Protein AF-A0A9X2EG25-F1 (afdb_monomer_lite)

Radius of gyration: 22.62 Å; chains: 1; bounding box: 57×55×86 Å

Foldseek 3Di:
DDDDDDPPDDDDPPPDPPPPPDPLLADDALVLLLCLLVVVDLPDPPDRLLSVLLNVLLVLLVCCVVPVVCVVVSVVVLVVSLVVVQVSLCVRFPDDDDPDRLSVLSSVLSN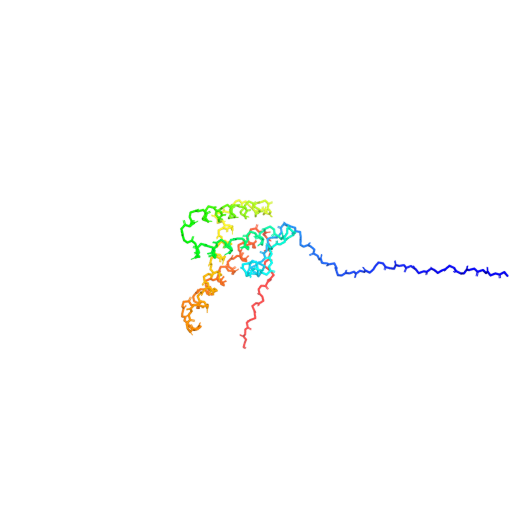LSSQLVVVCVPDPDCPPVSNVVSVVVNVVSSVVNVVVSCVGRVPPPPPPPPPPDD

Sequence (166 aa):
MYVPQPDGRAQTPSSGPVVMRRPASTPPDWHELLAAFCGHIGDQPEDHPVTRWARALAELHLARREQPLHAAEIDCRRNELVARIDDWIGANTTRGPRSESLGAVVDGMAAAQVRATHLLRSVDDVTDERVHAAWFLLASMADGWTDLVEQAFGIRPTARRIVRGA

Organism: NCBI:txid2951408

pLDDT: mean 83.82, std 19.03, range [40.31, 98.81]

Secondary structure (DSSP, 8-state):
-PPPPP-----------------TTSPPPHHHHHHHHTTSS--STTS-HHHHHHHHHHHHHHHHHH-GGGHHHHHHHHHHHHHHHHHHHHHH-SS---SS-HHHHHHHHHHHHHHHHHHHHH-S-TT-HHHHHHHHHHHHHHHHHHHHHHHHH-PPP---------

Structure (mmCIF, N/CA/C/O backbone):
data_AF-A0A9X2EG25-F1
#
_entry.id   AF-A0A9X2EG25-F1
#
loop_
_atom_site.group_PDB
_atom_site.id
_atom_site.type_symbol
_atom_site.label_atom_id
_atom_site.label_alt_id
_atom_site.label_comp_id
_atom_site.label_asym_id
_atom_site.label_entity_id
_atom_site.label_seq_id
_atom_site.pdbx_PDB_ins_code
_atom_site.Cartn_x
_atom_site.Cartn_y
_atom_site.Cartn_z
_atom_site.occupancy
_atom_site.B_iso_or_equiv
_atom_site.auth_seq_id
_atom_site.auth_comp_id
_atom_site.auth_asym_id
_atom_site.auth_atom_id
_atom_site.pdbx_PDB_model_num
ATOM 1 N N . MET A 1 1 ? 40.775 7.111 67.079 1.00 41.81 1 MET A N 1
ATOM 2 C CA . MET A 1 1 ? 39.314 7.087 66.857 1.00 41.81 1 MET A CA 1
ATOM 3 C C . MET A 1 1 ? 39.039 7.773 65.532 1.00 41.81 1 MET A C 1
ATOM 5 O O . MET A 1 1 ? 39.305 8.959 65.421 1.00 41.81 1 MET A O 1
ATOM 9 N N . TYR A 1 2 ? 38.640 7.008 64.519 1.00 47.16 2 TYR A N 1
ATOM 10 C CA . TYR A 1 2 ? 38.330 7.489 63.170 1.00 47.16 2 TYR A CA 1
ATOM 11 C C . TYR A 1 2 ? 36.806 7.567 63.041 1.00 47.16 2 TYR A C 1
ATOM 13 O O . TYR A 1 2 ? 36.127 6.580 63.315 1.00 47.16 2 TYR A O 1
ATOM 21 N N . VAL A 1 3 ? 36.283 8.739 62.688 1.00 54.69 3 VAL A N 1
ATOM 22 C CA . VAL A 1 3 ? 34.856 8.972 62.427 1.00 54.69 3 VAL A CA 1
ATOM 23 C C . VAL A 1 3 ? 34.682 8.987 60.906 1.00 54.69 3 VAL A C 1
ATOM 25 O O . VAL A 1 3 ? 35.316 9.825 60.264 1.00 54.69 3 VAL A O 1
ATOM 28 N N . PRO A 1 4 ? 33.886 8.090 60.297 1.00 55.88 4 PRO A N 1
ATOM 29 C CA . PRO A 1 4 ? 33.638 8.146 58.865 1.00 55.88 4 PRO A CA 1
ATOM 30 C C . PRO A 1 4 ? 32.557 9.191 58.558 1.00 55.88 4 PRO A C 1
ATOM 32 O O . PRO A 1 4 ? 31.526 9.263 59.228 1.00 55.88 4 PRO A O 1
ATOM 35 N N . GLN A 1 5 ? 32.808 10.004 57.535 1.00 58.06 5 GLN A N 1
ATOM 36 C CA . GLN A 1 5 ? 31.872 10.986 56.992 1.00 58.06 5 GLN A CA 1
ATOM 37 C C . GLN A 1 5 ? 30.946 10.298 55.970 1.00 58.06 5 GLN A C 1
ATOM 39 O O . GLN A 1 5 ? 31.449 9.530 55.151 1.00 58.06 5 GLN A O 1
ATOM 44 N N . PRO A 1 6 ? 29.618 10.519 55.990 1.00 55.66 6 PRO A N 1
ATOM 45 C CA . PRO A 1 6 ? 28.725 9.905 55.014 1.00 55.66 6 PRO A CA 1
ATOM 46 C C . PRO A 1 6 ? 28.780 10.654 53.676 1.00 55.66 6 PRO A C 1
ATOM 48 O O . PRO A 1 6 ? 28.455 11.841 53.599 1.00 55.66 6 PRO A O 1
ATOM 51 N N . ASP A 1 7 ? 29.160 9.939 52.616 1.00 48.41 7 ASP A N 1
ATOM 52 C CA . ASP A 1 7 ? 29.088 10.397 51.228 1.00 48.41 7 ASP A CA 1
ATOM 53 C C . ASP A 1 7 ? 27.623 10.552 50.789 1.00 48.41 7 ASP A C 1
ATOM 55 O O . ASP A 1 7 ? 27.008 9.669 50.192 1.00 48.41 7 ASP A O 1
ATOM 59 N N . GLY A 1 8 ? 27.048 11.715 51.084 1.00 53.41 8 GLY A N 1
ATOM 60 C CA . GLY A 1 8 ? 25.774 12.162 50.538 1.00 53.41 8 GLY A CA 1
ATOM 61 C C . GLY A 1 8 ? 25.923 12.590 49.080 1.00 53.41 8 GLY A C 1
ATOM 62 O O . GLY A 1 8 ? 25.951 13.781 48.782 1.00 53.41 8 GLY A O 1
ATOM 63 N N . ARG A 1 9 ? 26.000 11.632 48.151 1.00 44.03 9 ARG A N 1
ATOM 64 C CA . ARG A 1 9 ? 25.734 11.903 46.731 1.00 44.03 9 ARG A CA 1
ATOM 65 C C . ARG A 1 9 ? 24.287 11.549 46.429 1.00 44.03 9 ARG A C 1
ATOM 67 O O . ARG A 1 9 ? 23.952 10.398 46.173 1.00 44.03 9 ARG A O 1
ATOM 74 N N . ALA A 1 10 ? 23.438 12.572 46.457 1.00 44.91 10 ALA A N 1
ATOM 75 C CA . ALA A 1 10 ? 22.123 12.526 45.843 1.00 44.91 10 ALA A CA 1
ATOM 76 C C . ALA A 1 10 ? 22.297 12.212 44.349 1.00 44.91 10 ALA A C 1
ATOM 78 O O . ALA A 1 10 ? 22.800 13.031 43.579 1.00 44.91 10 ALA A O 1
ATOM 79 N N . GLN A 1 11 ? 21.928 10.995 43.959 1.00 43.78 11 GLN A N 1
ATOM 80 C CA . GLN A 1 11 ? 21.832 10.584 42.568 1.00 43.78 11 GLN A CA 1
ATOM 81 C C . GLN A 1 11 ? 20.621 11.311 41.970 1.00 43.78 11 GLN A C 1
ATOM 83 O O . GLN A 1 11 ? 19.474 10.952 42.231 1.00 43.78 11 GLN A O 1
ATOM 88 N N . THR A 1 12 ? 20.854 12.378 41.213 1.00 51.00 12 THR A N 1
ATOM 89 C CA . THR A 1 12 ? 19.815 12.959 40.362 1.00 51.00 12 THR A CA 1
ATOM 90 C C . THR A 1 12 ? 19.519 11.968 39.232 1.00 51.00 12 THR A C 1
ATOM 92 O O . THR A 1 12 ? 20.453 11.523 38.559 1.00 51.00 12 THR A O 1
ATOM 95 N N . PRO A 1 13 ? 18.255 11.568 38.996 1.00 46.03 13 PRO A N 1
ATOM 96 C CA . PRO A 1 13 ? 17.943 10.752 37.837 1.00 46.03 13 PRO A CA 1
ATOM 97 C C . PRO A 1 13 ? 18.191 11.581 36.573 1.00 46.03 13 PRO A C 1
ATOM 99 O O . PRO A 1 13 ? 17.575 12.625 36.353 1.00 46.03 13 PRO A O 1
ATOM 102 N N . SER A 1 14 ? 19.139 11.103 35.767 1.00 44.84 14 SER A N 1
ATOM 103 C CA . SER A 1 14 ? 19.428 11.587 34.421 1.00 44.84 14 SER A CA 1
ATOM 104 C C . SER A 1 14 ? 18.132 11.623 33.610 1.00 44.84 14 SER A C 1
ATOM 106 O O . SER A 1 14 ? 17.555 10.582 33.293 1.00 44.84 14 SER A O 1
ATOM 108 N N . SER A 1 15 ? 17.652 12.830 33.311 1.00 53.25 15 SER A N 1
ATOM 109 C CA . SER A 1 15 ? 16.563 13.047 32.362 1.00 53.25 15 SER A CA 1
ATOM 110 C C . SER A 1 15 ? 17.112 12.791 30.962 1.00 53.25 15 SER A C 1
ATOM 112 O O . SER A 1 15 ? 17.600 13.700 30.295 1.00 53.25 15 SER A O 1
ATOM 114 N N . GLY A 1 16 ? 17.094 11.523 30.546 1.00 53.53 16 GLY A N 1
ATOM 115 C CA . GLY A 1 16 ? 17.269 11.159 29.144 1.00 53.53 16 GLY A CA 1
ATOM 116 C C . GLY A 1 16 ? 16.178 11.811 28.286 1.00 53.53 16 GLY A C 1
ATOM 117 O O . GLY A 1 16 ? 15.140 12.218 28.819 1.00 53.53 16 GLY A O 1
ATOM 118 N N . PRO A 1 17 ? 16.389 11.939 26.965 1.00 44.19 17 PRO A N 1
ATOM 119 C CA . PRO A 1 17 ? 15.379 12.509 26.091 1.00 44.19 17 PRO A CA 1
ATOM 120 C C . PRO A 1 17 ? 14.103 11.679 26.225 1.00 44.19 17 PRO A C 1
ATOM 122 O O . PRO A 1 17 ? 14.101 10.471 25.985 1.00 44.19 17 PRO A O 1
ATOM 125 N N . VAL A 1 18 ? 13.018 12.330 26.641 1.00 53.31 18 VAL A N 1
ATOM 126 C CA . VAL A 1 18 ? 11.679 11.754 26.579 1.00 53.31 18 VAL A CA 1
ATOM 127 C C . VAL A 1 18 ? 11.378 11.585 25.097 1.00 53.31 18 VAL A C 1
ATOM 129 O O . VAL A 1 18 ? 10.950 12.522 24.427 1.00 53.31 18 VAL A O 1
ATOM 132 N N . VAL A 1 19 ? 11.653 10.395 24.564 1.00 52.69 19 VAL A N 1
ATOM 133 C CA . VAL A 1 19 ? 11.092 9.963 23.289 1.00 52.69 19 VAL A CA 1
ATOM 134 C C . VAL A 1 19 ? 9.589 9.939 23.526 1.00 52.69 19 VAL A C 1
ATOM 136 O O . VAL A 1 19 ? 9.063 9.021 24.156 1.00 52.69 19 VAL A O 1
ATOM 139 N N . MET A 1 20 ? 8.905 11.014 23.131 1.00 40.31 20 MET A N 1
ATOM 140 C CA . MET A 1 20 ? 7.452 11.089 23.173 1.00 40.31 20 MET A CA 1
ATOM 141 C C . MET A 1 20 ? 6.927 9.968 22.280 1.00 40.31 20 MET A C 1
ATOM 143 O O . MET A 1 20 ? 6.832 10.125 21.065 1.00 40.31 20 MET A O 1
ATOM 147 N N . ARG A 1 21 ? 6.607 8.814 22.880 1.00 48.00 21 ARG A N 1
ATOM 148 C CA . ARG A 1 21 ? 5.803 7.777 22.233 1.00 48.00 21 ARG A CA 1
ATOM 149 C C . ARG A 1 21 ? 4.530 8.470 21.770 1.00 48.00 21 ARG A C 1
ATOM 151 O O . ARG A 1 21 ? 3.733 8.898 22.608 1.00 48.00 21 ARG A O 1
ATOM 158 N N . ARG A 1 22 ? 4.352 8.611 20.451 1.00 52.84 22 ARG A N 1
ATOM 159 C CA . ARG A 1 22 ? 3.049 8.984 19.892 1.00 52.84 22 ARG A CA 1
ATOM 160 C C . ARG A 1 22 ? 2.026 8.013 20.487 1.00 52.84 22 ARG A C 1
ATOM 162 O O . ARG A 1 22 ? 2.331 6.821 20.615 1.00 52.84 22 ARG A O 1
ATOM 169 N N . PRO A 1 23 ? 0.844 8.491 20.905 1.00 53.09 23 PRO A N 1
ATOM 170 C CA . PRO A 1 23 ? -0.210 7.568 21.276 1.00 53.09 23 PRO A CA 1
ATOM 171 C C . PRO A 1 23 ? -0.451 6.654 20.070 1.00 53.09 23 PRO A C 1
ATOM 173 O O . PRO A 1 23 ? -0.451 7.122 18.931 1.00 53.09 23 PRO A O 1
ATOM 176 N N . ALA A 1 24 ? -0.634 5.356 20.316 1.00 55.88 24 ALA A N 1
ATOM 177 C CA . ALA A 1 24 ? -0.839 4.327 19.290 1.00 55.88 24 ALA A CA 1
ATOM 178 C C . ALA A 1 24 ? -2.154 4.497 18.494 1.00 55.88 24 ALA A C 1
ATOM 180 O O . ALA A 1 24 ? -2.665 3.535 17.943 1.00 55.88 24 ALA A O 1
ATOM 181 N N . SER A 1 25 ? -2.722 5.701 18.496 1.00 71.50 25 SER A N 1
ATOM 182 C CA . SER A 1 25 ? -3.991 6.090 17.899 1.00 71.50 25 SER A CA 1
ATOM 183 C C . SER A 1 25 ? -3.835 7.051 16.722 1.00 71.50 25 SER A C 1
ATOM 185 O O . SER A 1 25 ? -4.825 7.387 16.082 1.00 71.50 25 SER A O 1
ATOM 187 N N . THR A 1 26 ? -2.619 7.524 16.419 1.00 84.25 26 THR A N 1
ATOM 188 C CA . THR A 1 26 ? -2.362 8.325 15.211 1.00 84.25 26 THR A CA 1
ATOM 189 C C . THR A 1 26 ? -1.720 7.448 14.138 1.00 84.25 26 THR A C 1
ATOM 191 O O . THR A 1 26 ? -0.724 6.797 14.446 1.00 84.25 26 THR A O 1
ATOM 194 N N . PRO A 1 27 ? -2.242 7.425 12.899 1.00 89.69 27 PRO A N 1
ATOM 195 C CA . PRO A 1 27 ? -1.646 6.649 11.816 1.00 89.69 27 PRO A CA 1
ATOM 196 C C . PRO A 1 27 ? -0.245 7.173 11.455 1.00 89.69 27 PRO A C 1
ATOM 198 O O . PRO A 1 27 ? 0.062 8.342 11.733 1.00 89.69 27 PRO A O 1
ATOM 201 N N . PRO A 1 28 ? 0.588 6.340 10.805 1.00 94.19 28 PRO A N 1
ATOM 202 C CA . PRO A 1 28 ? 1.869 6.783 10.269 1.00 94.19 28 PRO A CA 1
ATOM 203 C C . PRO A 1 28 ? 1.670 7.849 9.186 1.00 94.19 28 PRO A C 1
ATOM 205 O O . PRO A 1 28 ? 0.716 7.792 8.403 1.00 94.19 28 PRO A O 1
ATOM 208 N N . ASP A 1 29 ? 2.580 8.817 9.120 1.00 94.25 29 ASP A N 1
ATOM 209 C CA . ASP A 1 29 ? 2.644 9.732 7.983 1.00 94.25 29 ASP A CA 1
ATOM 210 C C . ASP A 1 29 ? 3.210 9.036 6.728 1.00 94.25 29 ASP A C 1
ATOM 212 O O . ASP A 1 29 ? 3.645 7.880 6.760 1.00 94.25 29 ASP A O 1
ATOM 216 N N . TRP A 1 30 ? 3.168 9.720 5.582 1.00 95.94 30 TRP A N 1
ATOM 217 C CA . TRP A 1 30 ? 3.614 9.122 4.323 1.00 95.94 30 TRP A CA 1
ATOM 218 C C . TRP A 1 30 ? 5.121 8.816 4.293 1.00 95.94 30 TRP A C 1
ATOM 220 O O . TRP A 1 30 ? 5.517 7.879 3.602 1.00 95.94 30 TRP A O 1
ATOM 230 N N . HIS A 1 31 ? 5.966 9.542 5.036 1.00 97.12 31 HIS A N 1
ATOM 231 C CA . HIS A 1 31 ? 7.395 9.232 5.131 1.00 97.12 31 HIS A CA 1
ATOM 232 C C . HIS A 1 31 ? 7.614 7.946 5.925 1.00 97.12 31 HIS A C 1
ATOM 234 O O . HIS A 1 31 ? 8.434 7.122 5.527 1.00 97.12 31 HIS A O 1
ATOM 240 N N . GLU A 1 32 ? 6.868 7.750 7.017 1.00 97.50 32 GLU A N 1
ATOM 241 C CA . GLU A 1 32 ? 6.892 6.510 7.802 1.00 97.50 32 GLU A CA 1
ATOM 242 C C . GLU A 1 32 ? 6.442 5.313 6.942 1.00 97.50 32 GLU A C 1
ATOM 244 O O . GLU A 1 32 ? 7.093 4.267 6.946 1.00 97.50 32 GLU A O 1
ATOM 249 N N . LEU A 1 33 ? 5.391 5.472 6.128 1.00 98.12 33 LEU A N 1
ATOM 250 C CA . LEU A 1 33 ? 4.973 4.441 5.169 1.00 98.12 33 LEU A CA 1
ATOM 251 C C . LEU A 1 33 ? 6.053 4.145 4.119 1.00 98.12 33 LEU A C 1
ATOM 253 O O . LEU A 1 33 ? 6.377 2.981 3.893 1.00 98.12 33 LEU A O 1
ATOM 257 N N . LEU A 1 34 ? 6.657 5.172 3.511 1.00 98.00 34 LEU A N 1
ATOM 258 C CA . LEU A 1 34 ? 7.751 4.979 2.554 1.00 98.00 34 LEU A CA 1
ATOM 259 C C . LEU A 1 34 ? 8.964 4.292 3.191 1.00 98.00 34 LEU A C 1
ATOM 261 O O . LEU A 1 34 ? 9.538 3.388 2.585 1.00 98.00 34 LEU A O 1
ATOM 265 N N . ALA A 1 35 ? 9.341 4.681 4.410 1.00 98.00 35 ALA A N 1
ATOM 266 C CA . ALA A 1 35 ? 10.417 4.037 5.154 1.00 98.00 35 ALA A CA 1
ATOM 267 C C . ALA A 1 35 ? 10.111 2.551 5.398 1.00 98.00 35 ALA A C 1
ATOM 269 O O . ALA A 1 35 ? 10.999 1.713 5.243 1.00 98.00 35 ALA A O 1
ATOM 270 N N . ALA A 1 36 ? 8.857 2.213 5.711 1.00 98.44 36 ALA A N 1
ATOM 271 C CA . ALA A 1 36 ? 8.417 0.831 5.872 1.00 98.44 36 ALA A CA 1
ATOM 272 C C . ALA A 1 36 ? 8.474 0.040 4.555 1.00 98.44 36 ALA A C 1
ATOM 274 O O . ALA A 1 36 ? 9.015 -1.064 4.538 1.00 98.44 36 ALA A O 1
ATOM 275 N N . PHE A 1 37 ? 7.996 0.603 3.438 1.00 98.50 37 PHE A N 1
ATOM 276 C CA . PHE A 1 37 ? 8.082 -0.047 2.120 1.00 98.50 37 PHE A CA 1
ATOM 277 C C . PHE A 1 37 ? 9.531 -0.307 1.693 1.00 98.50 37 PHE A C 1
ATOM 279 O O . PHE A 1 37 ? 9.835 -1.341 1.106 1.00 98.50 37 PHE A O 1
ATOM 286 N N . CYS A 1 38 ? 10.440 0.614 2.023 1.00 97.25 38 CYS A N 1
ATOM 287 C CA . CYS A 1 38 ? 11.877 0.465 1.793 1.00 97.25 38 CYS A CA 1
ATOM 288 C C . CYS A 1 38 ? 12.566 -0.492 2.786 1.00 97.25 38 CYS A C 1
ATOM 290 O O . CYS A 1 38 ? 13.766 -0.736 2.658 1.00 97.25 38 CYS A O 1
ATOM 292 N N . GLY A 1 39 ? 11.842 -1.028 3.775 1.00 96.88 39 GLY A N 1
ATOM 293 C CA . GLY A 1 39 ? 12.370 -1.949 4.780 1.00 96.88 39 GLY A CA 1
ATOM 294 C C . GLY A 1 39 ? 13.228 -1.292 5.866 1.00 96.88 39 GLY A C 1
ATOM 295 O O . GLY A 1 39 ? 13.971 -1.993 6.554 1.00 96.88 39 GLY A O 1
ATOM 296 N N . HIS A 1 40 ? 13.150 0.030 6.034 1.00 97.19 40 HIS A N 1
ATOM 297 C CA . HIS A 1 40 ? 13.899 0.769 7.057 1.00 97.19 40 HIS A CA 1
ATOM 298 C C . HIS A 1 40 ? 13.257 0.707 8.448 1.00 97.19 40 HIS A C 1
ATOM 300 O O . HIS A 1 40 ? 13.962 0.880 9.436 1.00 97.19 40 HIS A O 1
ATOM 306 N N . ILE A 1 41 ? 11.944 0.469 8.517 1.00 96.75 41 ILE A N 1
ATOM 307 C CA . ILE A 1 41 ? 11.172 0.281 9.756 1.00 96.75 41 ILE A CA 1
ATOM 308 C C . ILE A 1 41 ? 10.123 -0.827 9.557 1.00 96.75 41 ILE A C 1
ATOM 310 O O . ILE A 1 41 ? 9.934 -1.303 8.432 1.00 96.75 41 ILE A O 1
ATOM 314 N N . GLY A 1 42 ? 9.402 -1.212 10.614 1.00 94.62 42 GLY A N 1
ATOM 315 C CA . GLY A 1 42 ? 8.263 -2.132 10.531 1.00 94.62 42 GLY A CA 1
ATOM 316 C C . GLY A 1 42 ? 8.641 -3.612 10.614 1.00 94.62 42 GLY A C 1
ATOM 317 O O . GLY A 1 42 ? 7.830 -4.464 10.254 1.00 94.62 42 GLY A O 1
ATOM 318 N N . ASP A 1 43 ? 9.857 -3.936 11.045 1.00 93.81 43 ASP A N 1
ATOM 319 C CA . ASP A 1 43 ? 10.317 -5.304 11.303 1.00 93.81 43 ASP A CA 1
ATOM 320 C C . ASP A 1 43 ? 10.198 -5.705 12.777 1.00 93.81 43 ASP A C 1
ATOM 322 O O . ASP A 1 43 ? 10.150 -6.900 13.077 1.00 93.81 43 ASP A O 1
ATOM 326 N N . GLN A 1 44 ? 10.099 -4.738 13.692 1.00 92.81 44 GLN A N 1
ATOM 327 C CA . GLN A 1 44 ? 10.068 -5.024 15.120 1.00 92.81 44 GLN A CA 1
ATOM 328 C C . GLN A 1 44 ? 8.634 -5.200 15.651 1.00 92.81 44 GLN A C 1
ATOM 330 O O . GLN A 1 44 ? 7.701 -4.554 15.167 1.00 92.81 44 GLN A O 1
ATOM 335 N N . PRO A 1 45 ? 8.397 -6.070 16.653 1.00 87.81 45 PRO A N 1
ATOM 336 C CA . PRO A 1 45 ? 7.069 -6.261 17.244 1.00 87.81 45 PRO A CA 1
ATOM 337 C C . PRO A 1 45 ? 6.461 -4.997 17.870 1.00 87.81 45 PRO A C 1
ATOM 339 O O . PRO A 1 45 ? 5.236 -4.858 17.878 1.00 87.81 45 PRO A O 1
ATOM 342 N N . GLU A 1 46 ? 7.302 -4.109 18.399 1.00 88.25 46 GLU A N 1
ATOM 343 C CA . GLU A 1 46 ? 6.937 -2.834 19.021 1.00 88.25 46 GLU A CA 1
ATOM 344 C C . GLU A 1 46 ? 6.664 -1.704 18.022 1.00 88.25 46 GLU A C 1
ATOM 346 O O . GLU A 1 46 ? 6.132 -0.663 18.421 1.00 88.25 46 GLU A O 1
ATOM 351 N N . ASP A 1 47 ? 6.998 -1.904 16.743 1.00 92.38 47 ASP A N 1
ATOM 352 C CA . ASP A 1 47 ? 6.706 -0.932 15.698 1.00 92.38 47 ASP A CA 1
ATOM 353 C C . ASP A 1 47 ? 5.200 -0.748 15.523 1.00 92.38 47 ASP A C 1
ATOM 355 O O . ASP A 1 47 ? 4.372 -1.620 15.817 1.00 92.38 47 ASP A O 1
ATOM 359 N N . HIS A 1 48 ? 4.840 0.411 14.979 1.00 93.81 48 HIS A N 1
ATOM 360 C CA . HIS A 1 48 ? 3.458 0.734 14.681 1.00 93.81 48 HIS A CA 1
ATOM 361 C C . HIS A 1 48 ? 2.820 -0.365 13.799 1.00 93.81 48 HIS A C 1
ATOM 363 O O . HIS A 1 48 ? 3.371 -0.720 12.757 1.00 93.81 48 HIS A O 1
ATOM 369 N N . PRO A 1 49 ? 1.635 -0.907 14.142 1.00 95.69 49 PRO A N 1
ATOM 370 C CA . PRO A 1 49 ? 1.054 -2.039 13.412 1.00 95.69 49 PRO A CA 1
ATOM 371 C C . PRO A 1 49 ? 0.877 -1.752 11.914 1.00 95.69 49 PRO A C 1
ATOM 373 O O . PRO A 1 49 ? 1.202 -2.594 11.082 1.00 95.69 49 PRO A O 1
ATOM 376 N N . VAL A 1 50 ? 0.462 -0.529 11.562 1.00 96.44 50 VAL A N 1
ATOM 377 C CA . VAL A 1 50 ? 0.337 -0.102 10.157 1.00 96.44 50 VAL A CA 1
ATOM 378 C C . VAL A 1 50 ? 1.683 -0.067 9.425 1.00 96.44 50 VAL A C 1
ATOM 380 O O . VAL A 1 50 ? 1.716 -0.467 8.268 1.00 96.44 50 VAL A O 1
ATOM 383 N N . THR A 1 51 ? 2.799 0.337 10.051 1.00 97.88 51 THR A N 1
ATOM 384 C CA . THR A 1 51 ? 4.109 0.316 9.365 1.00 97.88 51 THR A CA 1
ATOM 385 C C . THR A 1 51 ? 4.594 -1.117 9.159 1.00 97.88 51 THR A C 1
ATOM 387 O O . THR A 1 51 ? 5.125 -1.440 8.101 1.00 97.88 51 THR A O 1
ATOM 390 N N . ARG A 1 52 ? 4.316 -2.020 10.106 1.00 98.00 52 ARG A N 1
ATOM 391 C CA . ARG A 1 52 ? 4.600 -3.455 9.949 1.00 98.00 52 ARG A CA 1
ATOM 392 C C . ARG A 1 52 ? 3.811 -4.083 8.801 1.00 98.00 52 ARG A C 1
ATOM 394 O O . ARG A 1 52 ? 4.370 -4.811 7.984 1.00 98.00 52 ARG A O 1
ATOM 401 N N . TRP A 1 53 ? 2.514 -3.792 8.703 1.00 98.50 53 TRP A N 1
ATOM 402 C CA . TRP A 1 53 ? 1.695 -4.278 7.589 1.00 98.50 53 TRP A CA 1
ATOM 403 C C . TRP A 1 53 ? 2.083 -3.626 6.260 1.00 98.50 53 TRP A C 1
ATOM 405 O O . TRP A 1 53 ? 2.135 -4.322 5.254 1.00 98.50 53 TRP A O 1
ATOM 415 N N . ALA A 1 54 ? 2.428 -2.336 6.253 1.00 98.56 54 ALA A N 1
ATOM 416 C CA . ALA A 1 54 ? 2.940 -1.628 5.080 1.00 98.56 54 ALA A CA 1
ATOM 417 C C . ALA A 1 54 ? 4.219 -2.281 4.533 1.00 98.56 54 ALA A C 1
ATOM 419 O O . ALA A 1 54 ? 4.304 -2.566 3.338 1.00 98.56 54 ALA A O 1
ATOM 420 N N . ARG A 1 55 ? 5.178 -2.601 5.409 1.00 98.56 55 ARG A N 1
ATOM 421 C CA . ARG A 1 55 ? 6.375 -3.367 5.043 1.00 98.56 55 ARG A CA 1
ATOM 422 C C . ARG A 1 55 ? 6.007 -4.722 4.433 1.00 98.56 55 ARG A C 1
ATOM 424 O O . ARG A 1 55 ? 6.462 -5.043 3.338 1.00 98.56 55 ARG A O 1
ATOM 431 N N . ALA A 1 56 ? 5.144 -5.487 5.101 1.00 98.50 56 ALA A N 1
ATOM 432 C CA . ALA A 1 56 ? 4.717 -6.797 4.615 1.00 98.50 56 ALA A CA 1
ATOM 433 C C . ALA A 1 56 ? 3.990 -6.722 3.255 1.00 98.50 56 ALA A C 1
ATOM 435 O O . ALA A 1 56 ? 4.161 -7.605 2.418 1.00 98.50 56 ALA A O 1
ATOM 436 N N . LEU A 1 57 ? 3.221 -5.659 2.987 1.00 98.81 57 LEU A N 1
ATOM 437 C CA . LEU A 1 57 ? 2.619 -5.413 1.672 1.00 98.81 57 LEU A CA 1
ATOM 438 C C . LEU A 1 57 ? 3.692 -5.215 0.591 1.00 98.81 57 LEU A C 1
ATOM 440 O O . LEU A 1 57 ? 3.594 -5.818 -0.477 1.00 98.81 57 LEU A O 1
ATOM 444 N N . ALA A 1 58 ? 4.739 -4.430 0.861 1.00 98.62 58 ALA A N 1
ATOM 445 C CA . ALA A 1 58 ? 5.849 -4.253 -0.078 1.00 98.62 58 ALA A CA 1
ATOM 446 C C . ALA A 1 58 ? 6.599 -5.573 -0.342 1.00 98.62 58 ALA A C 1
ATOM 448 O O . ALA A 1 58 ? 6.896 -5.896 -1.494 1.00 98.62 58 ALA A O 1
ATOM 449 N N . GLU A 1 59 ? 6.831 -6.378 0.699 1.00 98.50 59 GLU A N 1
ATOM 450 C CA . GLU A 1 59 ? 7.423 -7.718 0.578 1.00 98.50 59 GLU A CA 1
ATOM 451 C C . GLU A 1 59 ? 6.549 -8.653 -0.279 1.00 98.50 59 GLU A C 1
ATOM 453 O O . GLU A 1 59 ? 7.065 -9.359 -1.147 1.00 98.50 59 GLU A O 1
ATOM 458 N N . LEU A 1 60 ? 5.220 -8.614 -0.116 1.00 98.62 60 LEU A N 1
ATOM 459 C CA . LEU A 1 60 ? 4.280 -9.376 -0.947 1.00 98.62 60 LEU A CA 1
ATOM 460 C C . LEU A 1 60 ? 4.280 -8.907 -2.409 1.00 98.62 60 LEU A C 1
ATOM 462 O O . LEU A 1 60 ? 4.249 -9.744 -3.311 1.00 98.62 60 LEU A O 1
ATOM 466 N N . HIS A 1 61 ? 4.355 -7.600 -2.674 1.00 98.38 61 HIS A N 1
ATOM 467 C CA . HIS A 1 61 ? 4.472 -7.078 -4.043 1.00 98.38 61 HIS A CA 1
ATOM 468 C C . HIS A 1 61 ? 5.784 -7.491 -4.705 1.00 98.38 61 HIS A C 1
ATOM 470 O O . HIS A 1 61 ? 5.786 -7.839 -5.886 1.00 98.38 61 HIS A O 1
ATOM 476 N N . LEU A 1 62 ? 6.890 -7.506 -3.960 1.00 97.69 62 LEU A N 1
ATOM 477 C CA . LEU A 1 62 ? 8.161 -8.026 -4.457 1.00 97.69 62 LEU A CA 1
ATOM 478 C C . LEU A 1 62 ? 8.055 -9.526 -4.770 1.00 97.69 62 LEU A C 1
ATOM 480 O O . LEU A 1 62 ? 8.332 -9.932 -5.900 1.00 97.69 62 LEU A O 1
ATOM 484 N N . ALA A 1 63 ? 7.552 -10.321 -3.822 1.00 97.62 63 ALA A N 1
ATOM 485 C CA . ALA A 1 63 ? 7.355 -11.757 -3.994 1.00 97.62 63 ALA A CA 1
ATOM 486 C C . ALA A 1 63 ? 6.440 -12.072 -5.186 1.00 97.62 63 ALA A C 1
ATOM 488 O O . ALA A 1 63 ? 6.731 -12.982 -5.959 1.00 97.62 63 ALA A O 1
ATOM 489 N N . ARG A 1 64 ? 5.375 -11.286 -5.407 1.00 96.81 64 ARG A N 1
ATOM 490 C CA . ARG A 1 64 ? 4.470 -11.459 -6.556 1.00 96.81 64 ARG A CA 1
ATOM 491 C C . ARG A 1 64 ? 5.205 -11.349 -7.887 1.00 96.81 64 ARG A C 1
ATOM 493 O O . ARG A 1 64 ? 4.866 -12.055 -8.836 1.00 96.81 64 ARG A O 1
ATOM 500 N N . ARG A 1 65 ? 6.186 -10.449 -7.973 1.00 94.50 65 ARG A N 1
ATOM 501 C CA . ARG A 1 65 ? 6.984 -10.243 -9.187 1.00 94.50 65 ARG A CA 1
ATOM 502 C C . ARG A 1 65 ? 7.987 -11.367 -9.420 1.00 94.50 65 ARG A C 1
ATOM 504 O O . ARG A 1 65 ? 8.256 -11.699 -10.569 1.00 94.50 65 ARG A O 1
ATOM 511 N N . GLU A 1 66 ? 8.536 -11.927 -8.349 1.00 95.50 66 GLU A N 1
ATOM 512 C CA . GLU A 1 66 ? 9.526 -13.009 -8.398 1.00 95.50 66 GLU A CA 1
ATOM 513 C C . GLU A 1 66 ? 8.876 -14.387 -8.585 1.00 95.50 66 GLU A C 1
ATOM 515 O O . GLU A 1 66 ? 9.463 -15.275 -9.198 1.00 95.50 66 GLU A O 1
ATOM 520 N N . GLN A 1 67 ? 7.652 -14.567 -8.081 1.00 95.62 67 GLN A N 1
ATOM 521 C CA . GLN A 1 67 ? 6.962 -15.854 -7.988 1.00 95.62 67 GLN A CA 1
ATOM 522 C C . GLN A 1 67 ? 5.525 -15.761 -8.537 1.00 95.62 67 GLN A C 1
ATOM 524 O O . GLN A 1 67 ? 4.555 -15.952 -7.798 1.00 95.62 67 GLN A O 1
ATOM 529 N N . PRO A 1 68 ? 5.341 -15.503 -9.847 1.00 92.31 68 PRO A N 1
ATOM 530 C CA . PRO A 1 68 ? 4.014 -15.280 -10.428 1.00 92.31 68 PRO A CA 1
ATOM 531 C C . PRO A 1 68 ? 3.071 -16.489 -10.305 1.00 92.31 68 PRO A C 1
ATOM 533 O O . PRO A 1 68 ? 1.854 -16.315 -10.310 1.00 92.31 68 PRO A O 1
ATOM 536 N N . LEU A 1 69 ? 3.606 -17.705 -10.142 1.00 96.62 69 LEU A N 1
ATOM 537 C CA . LEU A 1 69 ? 2.812 -18.921 -9.919 1.00 96.62 69 LEU A CA 1
ATOM 538 C C . LEU A 1 69 ? 2.063 -18.916 -8.573 1.00 96.62 69 LEU A C 1
ATOM 540 O O . LEU A 1 69 ? 1.030 -19.567 -8.459 1.00 96.62 69 LEU A O 1
ATOM 544 N N . HIS A 1 70 ? 2.530 -18.141 -7.588 1.00 95.88 70 HIS A N 1
ATOM 545 C CA . HIS A 1 70 ? 1.904 -17.994 -6.267 1.00 95.88 70 HIS A CA 1
ATOM 546 C C . HIS A 1 70 ? 0.996 -16.756 -6.164 1.00 95.88 70 HIS A C 1
ATOM 548 O O . HIS A 1 70 ? 0.596 -16.362 -5.068 1.00 95.88 70 HIS A O 1
ATOM 554 N N . ALA A 1 71 ? 0.642 -16.123 -7.291 1.00 95.50 71 ALA A N 1
ATOM 555 C CA . ALA A 1 71 ? -0.087 -14.854 -7.297 1.00 95.50 71 ALA A CA 1
ATOM 556 C C . ALA A 1 71 ? -1.404 -14.892 -6.503 1.00 95.50 71 ALA A C 1
ATOM 558 O O . ALA A 1 71 ? -1.699 -13.939 -5.793 1.00 95.50 71 ALA A O 1
ATOM 559 N N . ALA A 1 72 ? -2.173 -15.982 -6.574 1.00 97.19 72 ALA A N 1
ATOM 560 C CA . ALA A 1 72 ? -3.440 -16.092 -5.848 1.00 97.19 72 ALA A CA 1
ATOM 561 C C . ALA A 1 72 ? -3.249 -16.099 -4.318 1.00 97.19 72 ALA A C 1
ATOM 563 O O . ALA A 1 72 ? -3.982 -15.425 -3.596 1.00 97.19 72 ALA A O 1
ATOM 564 N N . GLU A 1 73 ? -2.243 -16.823 -3.820 1.00 97.94 73 GLU A N 1
ATOM 565 C CA . GLU A 1 73 ? -1.923 -16.896 -2.388 1.00 97.94 73 GLU A CA 1
ATOM 566 C C . GLU A 1 73 ? -1.406 -15.551 -1.870 1.00 97.94 73 GLU A C 1
ATOM 568 O O . GLU A 1 73 ? -1.803 -15.0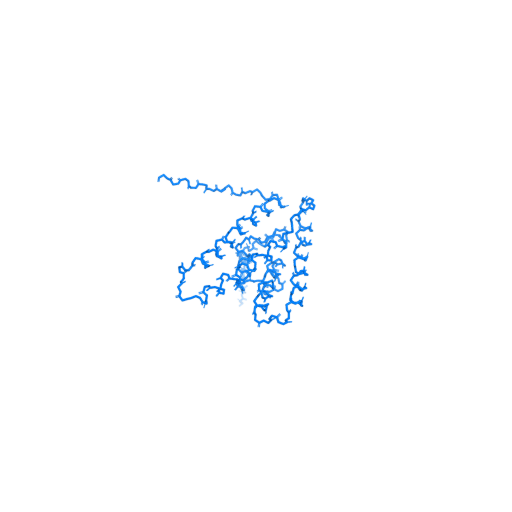89 -0.799 1.00 97.94 73 GLU A O 1
ATOM 573 N N . ILE A 1 74 ? -0.551 -14.898 -2.661 1.00 98.00 74 ILE A N 1
ATOM 574 C CA . ILE A 1 74 ? -0.011 -13.572 -2.360 1.00 98.00 74 ILE A CA 1
ATOM 575 C C . ILE A 1 74 ? -1.133 -12.527 -2.336 1.00 98.00 74 ILE A C 1
ATOM 577 O O . ILE A 1 74 ? -1.190 -11.713 -1.417 1.00 98.00 74 ILE A O 1
ATOM 581 N N . ASP A 1 75 ? -2.062 -12.586 -3.290 1.00 98.00 75 ASP A N 1
ATOM 582 C CA . ASP A 1 75 ? -3.208 -11.676 -3.373 1.00 98.00 75 ASP A CA 1
ATOM 583 C C . ASP A 1 75 ? -4.172 -11.844 -2.208 1.00 98.00 75 ASP A C 1
ATOM 585 O O . ASP A 1 75 ? -4.668 -10.851 -1.677 1.00 98.00 75 ASP A O 1
ATOM 589 N N . CYS A 1 76 ? -4.390 -13.085 -1.772 1.00 98.38 76 CYS A N 1
ATOM 590 C CA . CYS A 1 76 ? -5.169 -13.368 -0.577 1.00 98.38 76 CYS A CA 1
ATOM 591 C C . CYS A 1 76 ? -4.533 -12.709 0.658 1.00 98.38 76 CYS A C 1
ATOM 593 O O . CYS A 1 76 ? -5.176 -11.904 1.331 1.00 98.38 76 CYS A O 1
ATOM 595 N N . ARG A 1 77 ? -3.233 -12.949 0.895 1.00 98.31 77 ARG A N 1
ATOM 596 C CA . ARG A 1 77 ? -2.496 -12.350 2.024 1.00 98.31 77 ARG A CA 1
ATOM 597 C C . ARG A 1 77 ? -2.465 -10.824 1.965 1.00 98.31 77 ARG A C 1
ATOM 599 O O . ARG A 1 77 ? -2.575 -10.170 2.998 1.00 98.31 77 ARG A O 1
ATOM 606 N N . ARG A 1 78 ? -2.339 -10.245 0.768 1.00 98.38 78 ARG A N 1
ATOM 607 C CA . ARG A 1 78 ? -2.382 -8.792 0.565 1.00 98.38 78 ARG A CA 1
ATOM 608 C C . ARG A 1 78 ? -3.733 -8.225 0.996 1.00 98.38 78 ARG A C 1
ATOM 610 O O . ARG A 1 78 ? -3.773 -7.280 1.777 1.00 98.38 78 ARG A O 1
ATOM 617 N N . ASN A 1 79 ? -4.828 -8.848 0.563 1.00 98.44 79 ASN A N 1
ATOM 618 C CA . ASN A 1 79 ? -6.178 -8.427 0.935 1.00 98.44 79 ASN A CA 1
ATOM 619 C C . ASN A 1 79 ? -6.441 -8.583 2.447 1.00 98.44 79 ASN A C 1
ATOM 621 O O . ASN A 1 79 ? -7.109 -7.738 3.038 1.00 98.44 79 ASN A O 1
ATOM 625 N N . GLU A 1 80 ? -5.880 -9.608 3.100 1.00 98.50 80 GLU A N 1
ATOM 626 C CA . GLU A 1 80 ? -5.942 -9.742 4.564 1.00 98.50 80 GLU A CA 1
ATOM 627 C C . GLU A 1 80 ? -5.235 -8.585 5.286 1.00 98.50 80 GLU A C 1
ATOM 629 O O . GLU A 1 80 ? -5.742 -8.075 6.285 1.00 98.50 80 GLU A O 1
ATOM 634 N N . LEU A 1 81 ? -4.065 -8.155 4.801 1.00 98.44 81 LEU A N 1
ATOM 635 C CA . LEU A 1 81 ? -3.348 -7.014 5.374 1.00 98.44 81 LEU A CA 1
ATOM 636 C C . LEU A 1 81 ? -4.085 -5.694 5.138 1.00 98.44 81 LEU A C 1
ATOM 638 O O 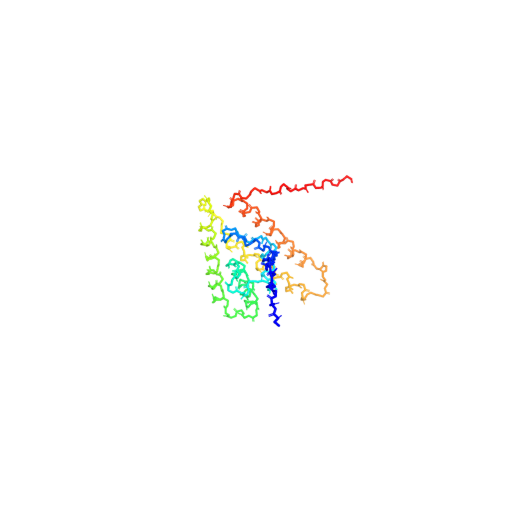. LEU A 1 81 ? -4.153 -4.878 6.055 1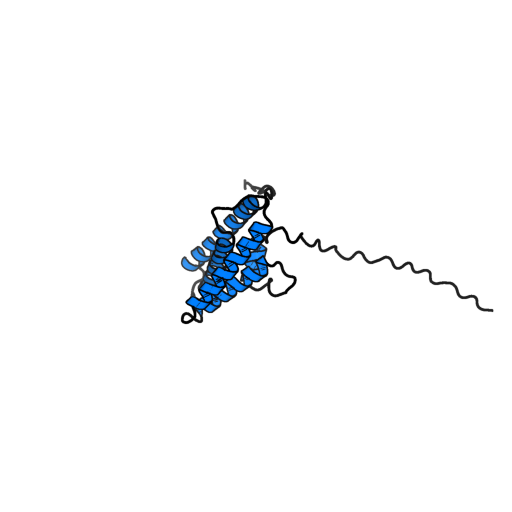.00 98.44 81 LEU A O 1
ATOM 642 N N . VAL A 1 82 ? -4.680 -5.512 3.955 1.00 98.38 82 VAL A N 1
ATOM 643 C CA . VAL A 1 82 ? -5.555 -4.368 3.652 1.00 98.38 82 VAL A CA 1
ATOM 644 C C . VAL A 1 82 ? -6.698 -4.285 4.663 1.00 98.38 82 VAL A C 1
ATOM 646 O O . VAL A 1 82 ? -6.874 -3.242 5.290 1.00 98.38 82 VAL A O 1
ATOM 649 N N . ALA A 1 83 ? -7.406 -5.393 4.896 1.00 97.06 83 ALA A N 1
ATOM 650 C CA . ALA A 1 83 ? -8.495 -5.441 5.869 1.00 97.06 83 ALA A CA 1
ATOM 651 C C . ALA A 1 83 ? -8.017 -5.118 7.297 1.00 97.06 83 ALA A C 1
ATOM 653 O O . ALA A 1 83 ? -8.656 -4.336 7.992 1.00 97.06 83 ALA A O 1
ATOM 654 N N . ARG A 1 84 ? -6.852 -5.631 7.723 1.00 97.12 84 ARG A N 1
ATOM 655 C CA . ARG A 1 84 ? -6.278 -5.308 9.047 1.00 97.12 84 ARG A CA 1
ATOM 656 C C . ARG A 1 84 ? -5.944 -3.824 9.207 1.00 97.12 84 ARG A C 1
ATOM 658 O O . ARG A 1 84 ? -6.125 -3.279 10.295 1.00 97.12 84 ARG A O 1
ATOM 665 N N . ILE A 1 85 ? -5.448 -3.176 8.150 1.00 96.06 85 ILE A N 1
ATOM 666 C CA . ILE A 1 85 ? -5.192 -1.730 8.160 1.00 96.06 85 ILE A CA 1
ATOM 667 C C . ILE A 1 85 ? -6.514 -0.971 8.293 1.00 96.06 85 ILE A C 1
ATOM 669 O O . ILE A 1 85 ? -6.608 -0.081 9.137 1.00 96.06 85 ILE A O 1
ATOM 673 N N . ASP A 1 86 ? -7.533 -1.337 7.512 1.00 94.44 86 ASP A N 1
ATOM 674 C CA . ASP A 1 86 ? -8.856 -0.710 7.589 1.00 94.44 86 ASP A CA 1
ATOM 675 C C . ASP A 1 86 ? -9.494 -0.882 8.973 1.00 94.44 86 ASP A C 1
ATOM 677 O O . ASP A 1 86 ? -9.979 0.097 9.539 1.00 94.44 86 ASP A O 1
ATOM 681 N N . ASP A 1 87 ? -9.424 -2.079 9.559 1.00 93.88 87 ASP A N 1
ATOM 682 C CA . ASP A 1 87 ? -9.932 -2.361 10.905 1.00 93.88 87 ASP A CA 1
ATOM 683 C C . ASP A 1 87 ? -9.217 -1.516 11.964 1.00 93.88 87 ASP A C 1
ATOM 685 O O . ASP A 1 87 ? -9.852 -0.916 12.835 1.00 93.88 87 ASP A O 1
ATOM 689 N N . TRP A 1 88 ? -7.885 -1.427 11.883 1.00 93.81 88 TRP A N 1
ATOM 690 C CA . TRP A 1 88 ? -7.112 -0.602 12.805 1.00 93.81 88 TRP A CA 1
ATOM 691 C C . TRP A 1 88 ? -7.468 0.877 12.656 1.00 93.81 88 TRP A C 1
ATOM 693 O O . TRP A 1 88 ? -7.664 1.559 13.660 1.00 93.81 88 TRP A O 1
ATOM 703 N N . ILE A 1 89 ? -7.591 1.387 11.428 1.00 91.88 89 ILE A N 1
ATOM 704 C CA . ILE A 1 89 ? -7.959 2.789 11.209 1.00 91.88 89 ILE A CA 1
ATOM 705 C C . ILE A 1 89 ? -9.383 3.045 11.702 1.00 91.88 89 ILE A C 1
ATOM 707 O O . ILE A 1 89 ? -9.603 4.023 12.414 1.00 91.88 89 ILE A O 1
ATOM 711 N N . GLY A 1 90 ? -10.324 2.151 11.393 1.00 90.69 90 GLY A N 1
ATOM 712 C CA . GLY A 1 90 ? -11.710 2.202 11.854 1.00 90.69 90 GLY A CA 1
ATOM 713 C C . GLY A 1 90 ? -11.826 2.241 13.378 1.00 90.69 90 GLY A C 1
ATOM 714 O O . GLY A 1 90 ? -12.610 3.018 13.916 1.00 90.69 90 GLY A O 1
ATOM 715 N N . ALA A 1 91 ? -10.994 1.473 14.083 1.00 90.06 91 ALA A N 1
ATOM 716 C CA . ALA A 1 91 ? -10.946 1.471 15.544 1.00 90.06 91 ALA A CA 1
ATOM 717 C C . ALA A 1 91 ? -10.329 2.748 16.152 1.00 90.06 91 ALA A C 1
ATOM 719 O O . ALA A 1 91 ? -10.560 3.030 17.328 1.00 90.06 91 ALA A O 1
ATOM 720 N N . ASN A 1 92 ? -9.543 3.511 15.383 1.00 88.81 92 ASN A N 1
ATOM 721 C CA . ASN A 1 92 ? -8.802 4.682 15.867 1.00 88.81 92 ASN A CA 1
ATOM 722 C C . ASN A 1 92 ? -9.306 6.023 15.299 1.00 88.81 92 ASN A C 1
ATOM 724 O O . ASN A 1 92 ? -8.822 7.081 15.704 1.00 88.81 92 ASN A O 1
ATOM 728 N N . THR A 1 93 ? -10.282 6.012 14.389 1.00 84.56 93 THR A N 1
ATOM 729 C CA . THR A 1 93 ? -10.925 7.226 13.871 1.00 84.56 93 THR A CA 1
ATOM 730 C C . THR A 1 93 ? -12.128 7.636 14.722 1.00 84.56 93 THR A C 1
ATOM 732 O O . THR A 1 93 ? -12.845 6.816 15.286 1.00 84.56 93 THR A O 1
ATOM 735 N N . THR A 1 94 ? -12.373 8.945 14.800 1.00 72.25 94 THR A N 1
ATOM 736 C CA . THR A 1 94 ? -13.579 9.520 15.416 1.00 72.25 94 THR A CA 1
ATOM 737 C C . THR A 1 94 ? -14.713 9.729 14.410 1.00 72.25 94 THR A C 1
ATOM 739 O O . THR A 1 94 ? -15.820 10.109 14.796 1.00 72.25 94 THR A O 1
ATOM 742 N N . ARG A 1 95 ? -14.449 9.521 13.114 1.00 67.94 95 ARG A N 1
ATOM 743 C CA . ARG A 1 95 ? -15.397 9.737 12.019 1.00 67.94 95 ARG A CA 1
ATOM 744 C C . ARG A 1 95 ? -15.938 8.395 11.527 1.00 67.94 95 ARG A C 1
ATOM 746 O O . ARG A 1 95 ? -15.243 7.390 11.552 1.00 67.94 95 ARG A O 1
ATOM 753 N N . GLY A 1 96 ? -17.210 8.388 11.125 1.00 62.72 96 GLY A N 1
ATOM 754 C CA . GLY A 1 96 ? -17.909 7.185 10.666 1.00 62.72 96 GLY A CA 1
ATOM 755 C C . GLY A 1 96 ? -17.278 6.533 9.422 1.00 62.72 96 GLY A C 1
ATOM 756 O O . GLY A 1 96 ? -16.331 7.075 8.847 1.00 62.72 96 GLY A O 1
ATOM 757 N N . PRO A 1 97 ? -17.809 5.375 8.993 1.00 58.03 97 PRO A N 1
ATOM 758 C CA . PRO A 1 97 ? -17.221 4.566 7.928 1.00 58.03 97 PRO A CA 1
ATOM 759 C C . PRO A 1 97 ? -17.027 5.367 6.632 1.00 58.03 97 PRO A C 1
ATOM 761 O O . PRO A 1 97 ? -17.935 6.066 6.176 1.00 58.03 97 PRO A O 1
ATOM 764 N N . ARG A 1 98 ? -15.830 5.269 6.041 1.00 70.06 98 ARG A N 1
ATOM 765 C CA . ARG A 1 98 ? -15.488 5.912 4.764 1.00 70.06 98 ARG A CA 1
ATOM 766 C C . ARG A 1 98 ? -15.913 5.035 3.586 1.00 70.06 98 ARG A C 1
ATOM 768 O O . ARG A 1 98 ? -15.937 3.814 3.689 1.00 70.06 98 ARG A O 1
ATOM 775 N N . SER A 1 99 ? -16.186 5.673 2.445 1.00 68.19 99 SER A N 1
ATOM 776 C CA . SER A 1 99 ? -16.375 4.974 1.163 1.00 68.19 99 SER A CA 1
ATOM 777 C C . SER A 1 99 ? -15.060 4.466 0.561 1.00 68.19 99 SER A C 1
ATOM 779 O O . SER A 1 99 ? -15.087 3.605 -0.312 1.00 68.19 99 SER A O 1
ATOM 781 N N . GLU A 1 100 ? -13.927 5.030 0.976 1.00 83.31 100 GLU A N 1
ATOM 782 C CA . GLU A 1 100 ? -12.598 4.695 0.471 1.00 83.31 100 GLU A CA 1
ATOM 783 C C . GLU A 1 100 ? -11.829 3.901 1.530 1.00 83.31 100 GLU A C 1
ATOM 785 O O . GLU A 1 100 ? -11.747 4.330 2.684 1.00 83.31 100 GLU A O 1
ATOM 790 N N . SER A 1 101 ? -11.283 2.750 1.125 1.00 92.75 101 SER A N 1
ATOM 791 C CA . SER A 1 101 ? -10.426 1.900 1.957 1.00 92.75 101 SER A CA 1
ATOM 792 C C . SER A 1 101 ? -9.034 2.517 2.049 1.00 92.75 101 SER A C 1
ATOM 794 O O . SER A 1 101 ? -8.336 2.675 1.046 1.00 92.75 101 SER A O 1
ATOM 796 N N . LEU A 1 102 ? -8.620 2.855 3.266 1.00 94.19 102 LEU A N 1
ATOM 797 C CA . LEU A 1 102 ? -7.296 3.414 3.523 1.00 94.19 102 LEU A CA 1
ATOM 798 C C . LEU A 1 102 ? -6.223 2.325 3.455 1.00 94.19 102 LEU A C 1
ATOM 800 O O . LEU A 1 102 ? -5.112 2.594 3.005 1.00 94.19 102 LEU A O 1
ATOM 804 N N . GLY A 1 103 ? -6.568 1.087 3.812 1.00 96.50 103 GLY A N 1
ATOM 805 C CA . GLY A 1 103 ? -5.734 -0.083 3.570 1.00 96.50 103 GLY A CA 1
ATOM 806 C C . GLY A 1 103 ? -5.420 -0.274 2.086 1.00 96.50 103 GLY A C 1
ATOM 807 O O . GLY A 1 103 ? -4.266 -0.518 1.741 1.00 96.50 103 GLY A O 1
ATOM 808 N N . ALA A 1 104 ? -6.401 -0.090 1.196 1.00 97.25 104 ALA A N 1
ATOM 809 C CA . ALA A 1 104 ? -6.187 -0.185 -0.248 1.00 97.25 104 ALA A CA 1
ATOM 810 C C . ALA A 1 104 ? -5.271 0.931 -0.781 1.00 97.25 104 ALA A C 1
ATOM 812 O O . ALA A 1 104 ? -4.469 0.689 -1.683 1.00 97.25 104 ALA A O 1
ATOM 813 N N . VAL A 1 105 ? -5.336 2.136 -0.203 1.00 97.31 105 VAL A N 1
ATOM 814 C CA . VAL A 1 105 ? -4.401 3.226 -0.532 1.00 97.31 105 VAL A CA 1
ATOM 815 C C . VAL A 1 105 ? -2.972 2.855 -0.128 1.00 97.31 105 VAL A C 1
ATOM 817 O O . VAL A 1 105 ? -2.061 2.983 -0.947 1.00 97.31 105 VAL A O 1
ATOM 820 N N . VAL A 1 106 ? -2.770 2.333 1.089 1.00 98.25 106 VAL A N 1
ATOM 821 C CA . VAL A 1 106 ? -1.451 1.861 1.556 1.00 98.25 106 VAL A CA 1
ATOM 822 C C . VAL A 1 106 ? -0.919 0.736 0.661 1.00 98.25 106 VAL A C 1
ATOM 824 O O . VAL A 1 106 ? 0.255 0.753 0.290 1.00 98.25 106 VAL A O 1
ATOM 827 N N . ASP A 1 107 ? -1.773 -0.208 0.261 1.00 98.62 107 ASP A N 1
ATOM 828 C CA . ASP A 1 107 ? -1.413 -1.288 -0.664 1.00 98.62 107 ASP A CA 1
ATOM 829 C C . ASP A 1 107 ? -0.983 -0.768 -2.041 1.00 98.62 107 ASP A C 1
ATOM 831 O O . ASP A 1 107 ? 0.046 -1.177 -2.585 1.00 98.62 107 ASP A O 1
ATOM 835 N N . GLY A 1 108 ? -1.724 0.195 -2.589 1.00 98.25 108 GLY A N 1
ATOM 836 C CA . GLY A 1 108 ? -1.369 0.836 -3.848 1.00 98.25 108 GLY A CA 1
ATOM 837 C C . GLY A 1 108 ? -0.056 1.627 -3.768 1.00 98.25 108 GLY A C 1
ATOM 838 O O . GLY A 1 108 ? 0.747 1.566 -4.701 1.00 98.25 108 GLY A O 1
ATOM 839 N N . MET A 1 109 ? 0.218 2.304 -2.646 1.00 98.62 109 MET A N 1
ATOM 840 C CA . MET A 1 109 ? 1.507 2.967 -2.410 1.00 98.62 109 MET A CA 1
ATOM 841 C C . MET A 1 109 ? 2.659 1.954 -2.358 1.00 98.62 109 MET A C 1
ATOM 843 O O . MET A 1 109 ? 3.695 2.184 -2.985 1.00 98.62 109 MET A O 1
ATOM 847 N N . ALA A 1 110 ? 2.473 0.817 -1.678 1.00 98.62 110 ALA A N 1
ATOM 848 C CA . ALA A 1 110 ? 3.459 -0.263 -1.639 1.00 98.62 110 ALA A CA 1
ATOM 849 C C . ALA A 1 110 ? 3.750 -0.803 -3.051 1.00 98.62 110 ALA A C 1
ATOM 851 O O . ALA A 1 110 ? 4.910 -0.920 -3.453 1.00 98.62 110 ALA A O 1
ATOM 852 N N . ALA A 1 111 ? 2.704 -1.053 -3.845 1.00 98.50 111 ALA A N 1
ATOM 853 C CA . ALA A 1 111 ? 2.831 -1.494 -5.232 1.00 98.50 111 ALA A CA 1
ATOM 854 C C . ALA A 1 111 ? 3.602 -0.479 -6.096 1.00 98.50 111 ALA A C 1
ATOM 856 O O . ALA A 1 111 ? 4.500 -0.852 -6.860 1.00 98.50 111 ALA A O 1
ATOM 857 N N . ALA A 1 112 ? 3.268 0.811 -5.971 1.00 98.19 112 ALA A N 1
ATOM 858 C CA . ALA A 1 112 ? 3.914 1.893 -6.708 1.00 98.19 112 ALA A CA 1
ATOM 859 C C . ALA A 1 112 ? 5.397 2.033 -6.333 1.00 98.19 112 ALA A C 1
ATOM 861 O O . ALA A 1 112 ? 6.237 2.151 -7.228 1.00 98.19 112 ALA A O 1
ATOM 862 N N . GLN A 1 113 ? 5.735 1.942 -5.043 1.00 98.44 113 GLN A N 1
ATOM 863 C CA . GLN A 1 113 ? 7.116 1.976 -4.558 1.00 98.44 113 GLN A CA 1
ATOM 864 C C . GLN A 1 113 ? 7.941 0.814 -5.125 1.00 98.44 113 GLN A C 1
ATOM 866 O O . GLN A 1 113 ? 9.029 1.040 -5.674 1.00 98.44 113 GLN A O 1
ATOM 871 N N . VAL A 1 114 ? 7.415 -0.416 -5.065 1.00 98.12 114 VAL A N 1
ATOM 872 C CA . VAL A 1 114 ? 8.112 -1.609 -5.571 1.00 98.12 114 VAL A CA 1
ATOM 873 C C . VAL A 1 114 ? 8.309 -1.503 -7.081 1.00 98.12 114 VAL A C 1
ATOM 875 O O . VAL A 1 114 ? 9.394 -1.793 -7.595 1.00 98.12 114 VAL A O 1
ATOM 878 N N . ARG A 1 115 ? 7.289 -1.031 -7.808 1.00 96.88 115 ARG A N 1
ATOM 879 C CA . ARG A 1 115 ? 7.364 -0.804 -9.256 1.00 96.88 115 ARG A CA 1
ATOM 880 C C . ARG A 1 115 ? 8.406 0.253 -9.617 1.00 96.88 115 ARG A C 1
ATOM 882 O O . ARG A 1 115 ? 9.203 0.007 -10.519 1.00 96.88 115 ARG A O 1
ATOM 889 N N . ALA A 1 116 ? 8.410 1.399 -8.940 1.00 96.50 116 ALA A N 1
ATOM 890 C CA . ALA A 1 116 ? 9.351 2.487 -9.207 1.00 96.50 116 ALA A CA 1
ATOM 891 C C . ALA A 1 116 ? 10.799 2.053 -8.940 1.00 96.50 116 ALA A C 1
ATOM 893 O O . ALA A 1 116 ? 11.676 2.254 -9.780 1.00 96.50 116 ALA A O 1
ATOM 894 N N . THR A 1 117 ? 11.026 1.357 -7.824 1.00 96.25 117 THR A N 1
ATOM 895 C CA . THR A 1 117 ? 12.338 0.807 -7.464 1.00 96.25 117 THR A CA 1
ATOM 896 C C . THR A 1 117 ? 12.803 -0.246 -8.464 1.00 96.25 117 THR A C 1
ATOM 898 O O . THR A 1 117 ? 13.972 -0.263 -8.846 1.00 96.25 117 THR A O 1
ATOM 901 N N . HIS A 1 118 ? 11.905 -1.126 -8.910 1.00 95.25 118 HIS A N 1
ATOM 902 C CA . HIS A 1 118 ? 12.249 -2.111 -9.924 1.00 95.25 118 HIS A CA 1
ATOM 903 C C . HIS A 1 118 ? 12.624 -1.448 -11.251 1.00 95.25 118 HIS A C 1
ATOM 905 O O . HIS A 1 118 ? 13.669 -1.782 -11.803 1.00 95.25 118 HIS A O 1
ATOM 911 N N . LEU A 1 119 ? 11.809 -0.502 -11.731 1.00 94.69 119 LEU A N 1
ATOM 912 C CA . LEU A 1 119 ? 12.071 0.204 -12.984 1.00 94.69 119 LEU A CA 1
ATOM 913 C C . LEU A 1 119 ? 13.434 0.887 -12.947 1.00 94.69 119 LEU A C 1
ATOM 915 O O . LEU A 1 119 ? 14.241 0.641 -13.838 1.00 94.69 119 LEU A O 1
ATOM 919 N N . LEU A 1 120 ? 13.723 1.621 -11.869 1.00 93.12 120 LEU A N 1
ATOM 920 C CA . LEU A 1 120 ? 15.002 2.298 -11.658 1.00 93.12 120 LEU A CA 1
ATOM 921 C C . LEU A 1 120 ? 16.214 1.356 -11.761 1.00 93.12 120 LEU A C 1
ATOM 923 O O . LEU A 1 120 ? 17.266 1.762 -12.237 1.00 93.12 120 LEU A O 1
ATOM 927 N N . ARG A 1 121 ? 16.075 0.103 -11.316 1.00 93.06 121 ARG A N 1
ATOM 928 C CA . ARG A 1 121 ? 17.144 -0.912 -11.366 1.00 93.06 121 ARG A CA 1
ATOM 929 C C . ARG A 1 121 ? 17.235 -1.649 -12.703 1.00 93.06 121 ARG A C 1
ATOM 931 O O . ARG A 1 121 ? 18.181 -2.401 -12.901 1.00 93.06 121 ARG A O 1
ATOM 938 N N . SER A 1 122 ? 16.224 -1.515 -13.559 1.00 90.69 122 SER A N 1
ATOM 939 C CA . SER A 1 122 ? 16.059 -2.327 -14.772 1.00 90.69 122 SER A CA 1
ATOM 940 C C . SER A 1 122 ? 16.261 -1.563 -16.078 1.00 90.69 122 SER A C 1
ATOM 942 O O . SER A 1 122 ? 16.419 -2.200 -17.114 1.00 90.69 122 SER A O 1
ATOM 944 N N . VAL A 1 123 ? 16.208 -0.229 -16.048 1.00 90.31 123 VAL A N 1
ATOM 945 C CA . VAL A 1 123 ? 16.425 0.608 -17.233 1.00 90.31 123 VAL A CA 1
ATOM 946 C C . VAL A 1 123 ? 17.897 0.988 -17.371 1.00 90.31 123 VAL A C 1
ATOM 948 O O . VAL A 1 123 ? 18.586 1.175 -16.371 1.00 90.31 123 VAL A O 1
ATOM 951 N N . ASP A 1 124 ? 18.353 1.150 -18.613 1.00 84.75 124 ASP A N 1
ATOM 952 C CA . ASP A 1 124 ? 19.706 1.634 -18.913 1.00 84.75 124 ASP A CA 1
ATOM 953 C C . ASP A 1 124 ? 19.842 3.154 -18.701 1.00 84.75 124 ASP A C 1
ATOM 955 O O . ASP A 1 124 ? 20.929 3.650 -18.410 1.00 84.75 124 ASP A O 1
ATOM 959 N N . ASP A 1 125 ? 18.732 3.893 -18.822 1.00 85.06 125 ASP A N 1
ATOM 960 C CA . ASP A 1 125 ? 18.666 5.347 -18.666 1.00 85.06 125 ASP A CA 1
ATOM 961 C C . ASP A 1 125 ? 17.608 5.742 -17.623 1.00 85.06 125 ASP A C 1
ATOM 963 O O . ASP A 1 125 ? 16.418 5.463 -17.765 1.00 85.06 125 ASP A O 1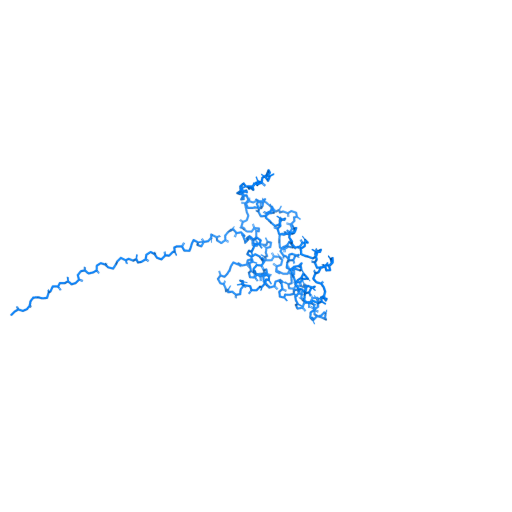
ATOM 967 N N . VAL A 1 126 ? 18.050 6.427 -16.568 1.00 79.88 126 VAL A N 1
ATOM 968 C CA . VAL A 1 126 ? 17.205 6.946 -15.478 1.00 79.88 126 VAL A CA 1
ATOM 969 C C . VAL A 1 126 ? 16.201 8.000 -15.950 1.00 79.88 126 VAL A C 1
ATOM 971 O O . VAL A 1 126 ? 15.184 8.196 -15.285 1.00 79.88 126 VAL A O 1
ATOM 974 N N . THR A 1 127 ? 16.461 8.661 -17.079 1.00 83.38 127 THR A N 1
ATOM 975 C CA . THR A 1 127 ? 15.564 9.670 -17.663 1.00 83.38 127 THR A CA 1
ATOM 976 C C . THR A 1 127 ? 14.383 9.063 -18.422 1.00 83.38 127 THR A C 1
ATOM 978 O O . THR A 1 127 ? 13.542 9.796 -18.943 1.00 83.38 127 THR A O 1
ATOM 981 N N . ASP A 1 128 ? 14.276 7.729 -18.462 1.00 89.69 128 ASP A N 1
ATOM 982 C CA . ASP A 1 128 ? 13.138 7.032 -19.052 1.00 89.69 128 ASP A CA 1
ATOM 983 C C . ASP A 1 128 ? 11.819 7.516 -18.424 1.00 89.69 128 ASP A C 1
ATOM 985 O O . ASP A 1 128 ? 11.603 7.446 -17.209 1.00 89.69 128 ASP A O 1
ATOM 989 N N . GLU A 1 129 ? 10.901 7.970 -19.278 1.00 92.94 129 GLU A N 1
ATOM 990 C CA . GLU A 1 129 ? 9.580 8.477 -18.894 1.00 92.94 129 GLU A CA 1
ATOM 991 C C . GLU A 1 129 ? 8.819 7.497 -17.983 1.00 92.94 129 GLU A C 1
ATOM 993 O O . GLU A 1 129 ? 8.067 7.901 -17.098 1.00 92.94 129 GLU A O 1
ATOM 998 N N . ARG A 1 130 ? 9.045 6.183 -18.126 1.00 93.25 130 ARG A N 1
ATOM 999 C CA . ARG A 1 130 ? 8.414 5.160 -17.278 1.00 93.25 130 ARG A CA 1
ATOM 1000 C C . ARG A 1 130 ? 8.895 5.228 -15.831 1.00 93.25 130 ARG A C 1
ATOM 1002 O O . ARG A 1 130 ? 8.097 4.954 -14.931 1.00 93.25 130 ARG A O 1
ATOM 1009 N N . VAL A 1 131 ? 10.166 5.572 -15.604 1.00 93.06 131 VAL A N 1
ATOM 1010 C CA . VAL A 1 131 ? 10.730 5.793 -14.264 1.00 93.06 131 VAL A CA 1
ATOM 1011 C C . VAL A 1 131 ? 10.106 7.047 -13.662 1.00 93.06 131 VAL A C 1
ATOM 1013 O O . VAL A 1 131 ? 9.574 6.981 -12.552 1.00 93.06 131 VAL A O 1
ATOM 1016 N N . HIS A 1 132 ? 10.076 8.153 -14.412 1.00 93.56 132 HIS A N 1
ATOM 1017 C CA . HIS A 1 132 ? 9.448 9.401 -13.971 1.00 93.56 132 HIS A CA 1
ATOM 1018 C C . HIS A 1 132 ? 7.969 9.219 -13.620 1.00 93.56 132 HIS A C 1
ATOM 1020 O O . HIS A 1 132 ? 7.555 9.576 -12.516 1.00 93.56 132 HIS A O 1
ATOM 1026 N N . ALA A 1 133 ? 7.189 8.581 -14.493 1.00 95.62 133 ALA A N 1
ATOM 1027 C CA . ALA A 1 133 ? 5.776 8.308 -14.255 1.00 95.62 133 ALA A CA 1
ATOM 1028 C C . ALA A 1 133 ? 5.545 7.431 -13.010 1.00 95.62 133 ALA A C 1
ATOM 1030 O O . ALA A 1 133 ? 4.583 7.644 -12.272 1.00 95.62 133 ALA A O 1
ATOM 1031 N N . ALA A 1 134 ? 6.422 6.453 -12.744 1.00 95.81 134 ALA A N 1
ATOM 1032 C CA . ALA A 1 134 ? 6.309 5.596 -11.563 1.00 95.81 134 ALA A CA 1
ATOM 1033 C C . ALA A 1 134 ? 6.543 6.368 -10.255 1.00 95.81 134 ALA A C 1
ATOM 1035 O O . ALA A 1 134 ? 5.769 6.218 -9.308 1.00 95.81 134 ALA A O 1
ATOM 1036 N N . TRP A 1 135 ? 7.576 7.212 -10.210 1.00 96.50 135 TRP A N 1
ATOM 1037 C CA . TRP A 1 135 ? 7.853 8.058 -9.048 1.00 96.50 135 TRP A CA 1
ATOM 1038 C C . TRP A 1 135 ? 6.796 9.148 -8.858 1.00 96.50 135 TRP A C 1
ATOM 1040 O O . TRP A 1 135 ? 6.388 9.411 -7.727 1.00 96.50 135 TRP A O 1
ATOM 1050 N N . PHE A 1 136 ? 6.299 9.737 -9.950 1.00 96.81 136 PHE A N 1
ATOM 1051 C CA . PHE A 1 136 ? 5.226 10.729 -9.904 1.00 96.81 136 PHE A CA 1
ATOM 1052 C C . PHE A 1 136 ? 3.923 10.149 -9.341 1.00 96.81 136 PHE A C 1
ATOM 1054 O O . PHE A 1 136 ? 3.275 10.780 -8.503 1.00 96.81 136 PHE A O 1
ATOM 1061 N N . LEU A 1 137 ? 3.558 8.929 -9.753 1.00 96.94 137 LEU A N 1
ATOM 1062 C CA . LEU A 1 137 ? 2.406 8.222 -9.196 1.00 96.94 137 LEU A CA 1
ATOM 1063 C C . LEU A 1 137 ? 2.560 8.025 -7.683 1.00 96.94 137 LEU A C 1
ATOM 1065 O O . LEU A 1 137 ? 1.651 8.372 -6.935 1.00 96.94 137 LEU A O 1
ATOM 1069 N N . LEU A 1 138 ? 3.714 7.528 -7.224 1.00 97.88 138 LEU A N 1
ATOM 1070 C CA . LEU A 1 138 ? 3.969 7.334 -5.794 1.00 97.88 138 LEU A CA 1
ATOM 1071 C C . LEU A 1 138 ? 3.857 8.649 -5.005 1.00 97.88 138 LEU A C 1
ATOM 1073 O O . LEU A 1 138 ? 3.228 8.673 -3.950 1.00 97.88 138 LEU A O 1
ATOM 1077 N N . ALA A 1 139 ? 4.419 9.742 -5.529 1.00 96.56 139 ALA A N 1
ATOM 1078 C CA . ALA A 1 139 ? 4.331 11.061 -4.904 1.00 96.56 139 ALA A CA 1
ATOM 1079 C C . ALA A 1 139 ? 2.880 11.565 -4.819 1.00 96.56 139 ALA A C 1
ATOM 1081 O O . ALA A 1 139 ? 2.469 12.090 -3.788 1.00 96.56 139 ALA A O 1
ATOM 1082 N N . SER A 1 140 ? 2.088 11.347 -5.873 1.00 97.25 140 SER A N 1
ATOM 1083 C CA . SER A 1 140 ? 0.667 11.717 -5.903 1.00 97.25 140 SER A CA 1
ATOM 1084 C C . SER A 1 140 ? -0.151 10.922 -4.879 1.00 97.25 140 SER A C 1
ATOM 1086 O O . SER A 1 140 ? -1.007 11.483 -4.199 1.00 97.25 140 SER A O 1
ATOM 1088 N N . MET A 1 141 ? 0.137 9.626 -4.714 1.00 97.69 141 MET A N 1
ATOM 1089 C CA . MET A 1 141 ? -0.507 8.800 -3.686 1.00 97.69 141 MET A CA 1
ATOM 1090 C C . MET A 1 141 ? -0.094 9.211 -2.265 1.00 97.69 141 MET A C 1
ATOM 1092 O O . MET A 1 141 ? -0.928 9.189 -1.365 1.00 97.69 141 MET A O 1
ATOM 1096 N N . ALA A 1 142 ? 1.160 9.623 -2.056 1.00 95.44 142 ALA A N 1
ATOM 1097 C CA . ALA A 1 142 ? 1.638 10.126 -0.766 1.00 95.44 142 ALA A CA 1
ATOM 1098 C C . ALA A 1 142 ? 0.985 11.464 -0.359 1.00 95.44 142 ALA A C 1
ATOM 1100 O O . ALA A 1 142 ? 0.628 11.642 0.810 1.00 95.44 142 ALA A O 1
ATOM 1101 N N . ASP A 1 143 ? 0.781 12.382 -1.311 1.00 93.19 143 ASP A N 1
ATOM 1102 C CA . ASP A 1 143 ? 0.018 13.620 -1.078 1.00 93.19 143 ASP A CA 1
ATOM 1103 C C . ASP A 1 143 ? -1.439 13.275 -0.712 1.00 93.19 143 ASP A C 1
ATOM 1105 O O . ASP A 1 143 ? -1.930 13.692 0.337 1.00 93.19 143 ASP A O 1
ATOM 1109 N N . GLY A 1 144 ? -2.075 12.381 -1.481 1.00 93.94 144 GLY A N 1
ATOM 1110 C CA . GLY A 1 144 ? -3.431 11.897 -1.201 1.00 93.94 144 GLY A CA 1
ATOM 1111 C C . GLY A 1 144 ? -3.584 11.212 0.164 1.00 93.94 144 GLY A C 1
ATOM 1112 O O . GLY A 1 144 ? -4.569 11.449 0.860 1.00 93.94 144 GLY A O 1
ATOM 1113 N N . TRP A 1 145 ? -2.604 10.413 0.605 1.00 94.62 145 TRP A N 1
ATOM 1114 C CA . TRP A 1 145 ? -2.605 9.801 1.943 1.00 94.62 145 TRP A CA 1
ATOM 1115 C C . TRP A 1 145 ? -2.695 10.845 3.058 1.00 94.62 145 TRP A C 1
ATOM 1117 O O . TRP A 1 145 ? -3.461 10.672 4.007 1.00 94.62 145 TRP A O 1
ATOM 1127 N N . THR A 1 146 ? -1.939 11.937 2.929 1.00 91.44 146 THR A N 1
ATOM 1128 C CA . THR A 1 146 ? -1.929 13.021 3.919 1.00 91.44 146 THR A CA 1
ATOM 1129 C C . THR A 1 146 ? -3.322 13.630 4.051 1.00 91.44 146 THR A C 1
ATOM 1131 O O . THR A 1 146 ? -3.873 13.675 5.153 1.00 91.44 146 THR A O 1
ATOM 1134 N N . ASP A 1 147 ? -3.943 13.981 2.923 1.00 90.50 147 ASP A N 1
ATOM 1135 C CA . AS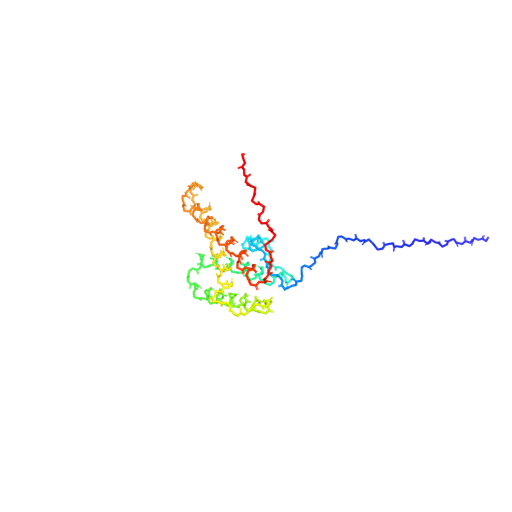P A 1 147 ? -5.296 14.540 2.893 1.00 90.50 147 ASP A CA 1
ATOM 1136 C C . ASP A 1 147 ? -6.331 13.567 3.478 1.00 90.50 147 ASP A C 1
ATOM 1138 O O . ASP A 1 147 ? -7.252 13.960 4.203 1.00 90.50 147 ASP A O 1
ATOM 1142 N N . LEU A 1 148 ? -6.199 12.275 3.175 1.00 91.12 148 LEU A N 1
ATOM 1143 C CA . LEU A 1 148 ? -7.106 11.241 3.658 1.00 91.12 148 LEU A CA 1
ATOM 1144 C C . LEU A 1 148 ? -7.000 11.022 5.170 1.00 91.12 148 LEU A C 1
ATOM 1146 O O . LEU A 1 148 ? -8.035 10.905 5.839 1.00 91.12 148 LEU A O 1
ATOM 1150 N N . VAL A 1 149 ? -5.782 11.015 5.717 1.00 89.44 149 VAL A N 1
ATOM 1151 C CA . VAL A 1 149 ? -5.521 10.928 7.160 1.00 89.44 149 VAL A CA 1
ATOM 1152 C C . VAL A 1 149 ? -6.062 12.153 7.889 1.00 89.44 149 VAL A C 1
ATOM 1154 O O . VAL A 1 149 ? -6.747 11.996 8.901 1.00 89.44 149 VAL A O 1
ATOM 1157 N N . GLU A 1 150 ? -5.838 13.362 7.373 1.00 86.88 150 GLU A N 1
ATOM 1158 C CA . GLU A 1 150 ? -6.398 14.591 7.951 1.00 86.88 150 GLU A CA 1
ATOM 1159 C C . GLU A 1 150 ? -7.929 14.534 8.006 1.00 86.88 150 GLU A C 1
ATOM 1161 O O . GLU A 1 150 ? -8.557 14.798 9.041 1.00 86.88 150 GLU A O 1
ATOM 1166 N N . GLN A 1 151 ? -8.551 14.089 6.914 1.00 86.75 151 GLN A N 1
ATOM 1167 C CA . GLN A 1 151 ? -9.991 13.879 6.856 1.00 86.75 151 GLN A CA 1
ATOM 1168 C C . GLN A 1 151 ? -10.467 12.773 7.810 1.00 86.75 151 GLN A C 1
ATOM 1170 O O . GLN A 1 151 ? -11.541 12.914 8.391 1.00 86.75 151 GLN A O 1
ATOM 1175 N N . ALA A 1 152 ? -9.720 11.684 8.000 1.00 85.81 152 ALA A N 1
ATOM 1176 C CA . ALA A 1 152 ? -10.143 10.565 8.844 1.00 85.81 152 ALA A CA 1
ATOM 1177 C C . ALA A 1 152 ? -9.963 10.865 10.338 1.00 85.81 152 ALA A C 1
ATOM 1179 O O . ALA A 1 152 ? -10.850 10.584 11.137 1.00 85.81 152 ALA A O 1
ATOM 1180 N N . PHE A 1 153 ? -8.849 11.472 10.728 1.00 85.50 153 PHE A N 1
ATOM 1181 C CA . PHE A 1 153 ? -8.489 11.663 12.134 1.00 85.50 153 PHE A CA 1
ATOM 1182 C C . PHE A 1 153 ? -8.793 13.073 12.650 1.00 85.50 153 PHE A C 1
ATOM 1184 O O . PHE A 1 153 ? -8.604 13.354 13.831 1.00 85.50 153 PHE A O 1
ATOM 1191 N N . GLY A 1 154 ? -9.285 13.971 11.788 1.00 78.31 154 GLY A N 1
ATOM 1192 C CA . GLY A 1 154 ? -9.573 15.356 12.167 1.00 78.31 154 GLY A CA 1
ATOM 1193 C C . GLY A 1 154 ? -8.315 16.143 12.541 1.00 78.31 154 GLY A C 1
ATOM 1194 O O . GLY A 1 154 ? -8.410 17.157 13.236 1.00 78.31 154 GLY A O 1
ATOM 1195 N N . ILE A 1 155 ? -7.147 15.673 12.095 1.00 68.75 155 ILE A N 1
ATOM 1196 C CA . ILE A 1 155 ? -5.869 16.354 12.275 1.00 68.75 155 ILE A CA 1
ATOM 1197 C C . ILE A 1 155 ? -5.941 17.614 11.415 1.00 68.75 155 ILE A C 1
ATOM 1199 O O . ILE A 1 155 ? -6.140 17.535 10.206 1.00 68.75 155 ILE A O 1
ATOM 1203 N N . ARG A 1 156 ? -5.872 18.795 12.040 1.00 56.47 156 ARG A N 1
ATOM 1204 C CA . ARG A 1 156 ? -5.832 20.048 11.280 1.00 56.47 156 ARG A CA 1
ATOM 1205 C C . ARG A 1 156 ? -4.498 20.111 10.534 1.00 56.47 156 ARG A C 1
ATOM 1207 O O . ARG A 1 156 ? -3.479 19.890 11.192 1.00 56.47 156 ARG A O 1
ATOM 1214 N N . PRO A 1 157 ? -4.474 20.483 9.243 1.00 51.47 157 PRO A N 1
ATOM 1215 C CA . PRO A 1 157 ? -3.220 20.705 8.547 1.00 51.47 157 PRO A CA 1
ATOM 1216 C C . PRO A 1 157 ? -2.421 21.759 9.308 1.00 51.47 157 PRO A C 1
ATOM 1218 O O . PRO A 1 157 ? -2.891 22.882 9.535 1.00 51.47 157 PRO A O 1
ATOM 1221 N N . THR A 1 158 ? -1.199 21.410 9.710 1.00 55.62 158 THR A N 1
ATOM 1222 C CA . THR A 1 158 ? -0.172 22.409 10.007 1.00 55.62 158 THR A CA 1
ATOM 1223 C C . THR A 1 158 ? -0.054 23.242 8.742 1.00 55.62 158 THR A C 1
ATOM 1225 O O . THR A 1 158 ? 0.375 22.717 7.718 1.00 55.62 158 THR A O 1
ATOM 1228 N N . ALA A 1 159 ? -0.546 24.484 8.788 1.00 47.09 159 ALA A N 1
ATOM 1229 C CA . ALA A 1 159 ? -0.729 25.349 7.629 1.00 47.09 159 ALA A CA 1
ATOM 1230 C C . ALA A 1 159 ? 0.408 25.165 6.616 1.00 47.09 159 ALA A C 1
ATOM 1232 O O . ALA A 1 159 ? 1.561 25.481 6.921 1.00 47.09 159 ALA A O 1
ATOM 1233 N N . ARG A 1 160 ? 0.079 24.617 5.435 1.00 53.91 160 ARG A N 1
ATOM 1234 C CA . ARG A 1 160 ? 1.005 24.445 4.311 1.00 53.91 160 ARG A CA 1
ATOM 1235 C C . ARG A 1 160 ? 1.609 25.825 4.073 1.00 53.91 160 ARG A C 1
ATOM 1237 O O . ARG A 1 160 ? 0.917 26.725 3.594 1.00 53.91 160 ARG A O 1
ATOM 1244 N N . ARG A 1 161 ? 2.855 26.045 4.510 1.00 49.72 161 ARG A N 1
ATOM 1245 C CA . ARG A 1 161 ? 3.545 27.320 4.311 1.00 49.72 161 ARG A CA 1
ATOM 1246 C C . ARG A 1 161 ? 3.780 27.420 2.815 1.00 49.72 161 ARG A C 1
ATOM 1248 O O . ARG A 1 161 ? 4.777 26.913 2.313 1.00 49.72 161 ARG A O 1
ATOM 1255 N N . ILE A 1 162 ? 2.825 28.021 2.109 1.00 47.97 162 ILE A N 1
ATOM 1256 C CA . ILE A 1 162 ? 2.985 28.420 0.720 1.00 47.97 162 ILE A CA 1
ATOM 1257 C C . ILE A 1 162 ? 4.106 29.453 0.746 1.00 47.97 162 ILE A C 1
ATOM 1259 O O . ILE A 1 162 ? 3.885 30.633 1.015 1.00 47.97 162 ILE A O 1
ATOM 1263 N N . VAL A 1 163 ? 5.333 28.994 0.523 1.00 51.31 163 VAL A N 1
ATOM 1264 C CA . VAL A 1 163 ? 6.422 29.876 0.135 1.00 51.31 163 VAL A CA 1
ATOM 1265 C C . VAL A 1 163 ? 6.080 30.292 -1.290 1.00 51.31 163 VAL A C 1
ATOM 1267 O O . VAL A 1 163 ? 6.400 29.600 -2.251 1.00 51.31 163 VAL A O 1
ATOM 1270 N N . ARG A 1 164 ? 5.327 31.388 -1.419 1.00 41.59 164 ARG A N 1
ATOM 1271 C CA . ARG A 1 164 ? 5.231 32.114 -2.683 1.00 41.59 164 ARG A CA 1
ATOM 1272 C C . ARG A 1 164 ? 6.630 32.653 -2.958 1.00 41.59 164 ARG A C 1
ATOM 1274 O O . ARG A 1 164 ? 7.062 33.584 -2.285 1.00 41.59 164 ARG A O 1
ATOM 1281 N N . GLY A 1 165 ? 7.341 32.013 -3.882 1.00 48.69 165 GLY A N 1
ATOM 1282 C CA . GLY A 1 165 ? 8.537 32.589 -4.481 1.00 48.69 165 GLY A CA 1
ATOM 1283 C C . GLY A 1 165 ? 8.152 33.889 -5.181 1.00 48.69 165 GLY A C 1
ATOM 1284 O O . GLY A 1 165 ? 7.198 33.902 -5.963 1.00 48.69 165 GLY A O 1
ATOM 1285 N N . ALA A 1 166 ? 8.844 34.962 -4.814 1.00 44.28 166 ALA A N 1
ATOM 1286 C CA . ALA A 1 166 ? 8.899 36.223 -5.539 1.00 44.28 166 ALA A CA 1
ATOM 1287 C C . ALA A 1 166 ? 10.183 36.247 -6.372 1.00 44.28 166 ALA A C 1
ATOM 1289 O O . ALA A 1 166 ? 11.169 35.618 -5.914 1.00 44.28 166 ALA A O 1
#